Protein AF-A0A9E7R1X6-F1 (afdb_monomer_lite)

Structure (mmCIF, N/CA/C/O backbone):
data_AF-A0A9E7R1X6-F1
#
_entry.id   AF-A0A9E7R1X6-F1
#
loop_
_atom_site.group_PDB
_atom_site.id
_atom_site.type_symbol
_atom_site.label_atom_id
_atom_site.label_alt_id
_atom_site.label_comp_id
_atom_site.label_asym_id
_atom_site.label_entity_id
_atom_site.label_seq_id
_atom_site.pdbx_PDB_ins_code
_atom_site.Cartn_x
_atom_site.Cartn_y
_atom_site.Cartn_z
_atom_site.occupancy
_atom_site.B_iso_or_equiv
_atom_site.auth_seq_id
_atom_site.auth_comp_id
_atom_site.auth_asym_id
_atom_site.auth_atom_id
_atom_site.pdbx_PDB_model_num
ATOM 1 N N . MET A 1 1 ? 17.448 16.019 35.636 1.00 42.56 1 MET A N 1
ATOM 2 C CA . MET A 1 1 ? 16.661 14.858 35.152 1.00 42.56 1 MET A CA 1
ATOM 3 C C . MET A 1 1 ? 15.229 15.366 34.981 1.00 42.56 1 MET A C 1
ATOM 5 O O . MET A 1 1 ? 14.780 16.022 35.901 1.00 42.56 1 MET A O 1
ATOM 9 N N . ALA A 1 2 ? 14.480 15.261 33.888 1.00 46.19 2 ALA A N 1
ATOM 10 C CA . ALA A 1 2 ? 14.533 14.457 32.678 1.00 46.19 2 ALA A CA 1
ATOM 11 C C . ALA A 1 2 ? 14.135 15.341 31.476 1.00 46.19 2 ALA A C 1
ATOM 13 O O . ALA A 1 2 ? 13.378 16.299 31.631 1.00 46.19 2 ALA A O 1
ATOM 14 N N . ALA A 1 3 ? 14.678 15.041 30.297 1.00 46.66 3 ALA A N 1
ATOM 15 C CA . ALA A 1 3 ? 14.325 15.724 29.061 1.00 46.66 3 ALA A CA 1
ATOM 16 C C . ALA A 1 3 ? 12.836 15.511 28.758 1.00 46.66 3 ALA A C 1
ATOM 18 O O . ALA A 1 3 ? 12.347 14.381 28.807 1.00 46.66 3 ALA A O 1
ATOM 19 N N . ALA A 1 4 ? 12.126 16.596 28.448 1.00 50.56 4 ALA A N 1
ATOM 20 C CA . ALA A 1 4 ? 10.794 16.530 27.876 1.00 50.56 4 ALA A CA 1
ATOM 21 C C . ALA A 1 4 ? 10.878 15.697 26.589 1.00 50.56 4 ALA A C 1
ATOM 23 O O . ALA A 1 4 ? 11.443 16.143 25.590 1.00 50.56 4 ALA A O 1
ATOM 24 N N . ASN A 1 5 ? 10.358 14.469 26.635 1.00 56.34 5 ASN A N 1
ATOM 25 C CA . ASN A 1 5 ? 10.102 13.659 25.452 1.00 56.34 5 ASN A CA 1
ATOM 26 C C . ASN A 1 5 ? 9.007 14.374 24.664 1.00 56.34 5 ASN A C 1
ATOM 28 O O . ASN A 1 5 ? 7.821 14.154 24.883 1.00 56.34 5 ASN A O 1
ATOM 32 N N . ASN A 1 6 ? 9.411 15.312 23.815 1.00 55.50 6 ASN A N 1
ATOM 33 C CA . ASN A 1 6 ? 8.543 15.924 22.833 1.00 55.50 6 ASN A CA 1
ATOM 34 C C . ASN A 1 6 ? 8.491 14.937 21.653 1.00 55.50 6 ASN A C 1
ATOM 36 O O . ASN A 1 6 ? 9.478 14.853 20.921 1.00 55.50 6 ASN A O 1
ATOM 40 N N . PRO A 1 7 ? 7.400 14.171 21.450 1.00 60.16 7 PRO A N 1
ATOM 41 C CA . PRO A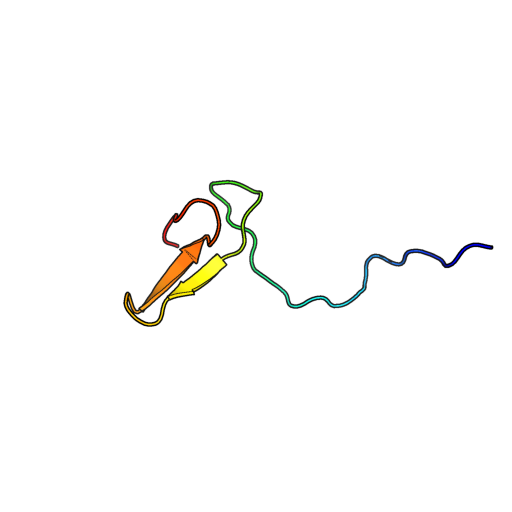 1 7 ? 7.312 13.178 20.374 1.00 60.16 7 PRO A CA 1
ATOM 42 C C . PRO A 1 7 ? 7.325 13.813 18.972 1.00 60.16 7 PRO A C 1
ATOM 44 O O . PRO A 1 7 ? 7.298 13.109 17.973 1.00 60.16 7 PRO A O 1
ATOM 47 N N . SER A 1 8 ? 7.434 15.142 18.885 1.00 56.38 8 SER A N 1
ATOM 48 C CA . SER A 1 8 ? 7.597 15.922 17.656 1.00 56.38 8 SER A CA 1
ATOM 49 C C . SER A 1 8 ? 8.983 15.782 17.005 1.00 56.38 8 SER A C 1
ATOM 51 O O . SER A 1 8 ? 9.384 16.640 16.214 1.00 56.38 8 SER A O 1
ATOM 53 N N . VAL A 1 9 ? 9.737 14.726 17.330 1.00 55.25 9 VAL A N 1
ATOM 54 C CA . VAL A 1 9 ? 10.927 14.352 16.566 1.00 55.25 9 VAL A CA 1
ATOM 55 C C . VAL A 1 9 ? 10.428 14.001 15.170 1.00 55.25 9 VAL A C 1
ATOM 57 O O . VAL A 1 9 ? 9.717 13.020 14.980 1.00 55.25 9 VAL A O 1
ATOM 60 N N . ARG A 1 10 ? 10.736 14.864 14.201 1.00 63.94 10 ARG A N 1
ATOM 61 C CA . ARG A 1 10 ? 10.454 14.670 12.778 1.00 63.94 10 ARG A CA 1
ATOM 62 C C . ARG A 1 10 ? 11.269 13.483 12.261 1.00 63.94 10 ARG A C 1
ATOM 64 O O . ARG A 1 10 ? 12.278 13.661 11.587 1.00 63.94 10 ARG A O 1
ATOM 71 N N . SER A 1 11 ? 10.866 12.278 12.622 1.00 54.69 11 SER A N 1
ATOM 72 C CA . SER A 1 11 ? 11.317 11.053 11.979 1.00 54.69 11 SER A CA 1
ATOM 73 C C . SER A 1 11 ? 10.591 10.967 10.641 1.00 54.69 11 SER A C 1
ATOM 75 O O . SER A 1 11 ? 9.432 11.374 10.564 1.00 54.69 11 SER A O 1
ATOM 77 N N . ALA A 1 12 ? 11.284 10.541 9.582 1.00 58.72 12 ALA A N 1
ATOM 78 C CA . ALA A 1 12 ? 10.728 10.402 8.236 1.00 58.72 12 ALA A CA 1
ATOM 79 C C . ALA A 1 12 ? 9.262 9.938 8.287 1.00 58.72 12 ALA A C 1
ATOM 81 O O . ALA A 1 12 ? 8.957 8.972 8.987 1.00 58.72 12 ALA A O 1
ATOM 82 N N . SER A 1 13 ? 8.362 10.668 7.617 1.00 57.91 13 SER A N 1
ATOM 83 C CA . SER A 1 13 ? 6.934 10.347 7.552 1.00 57.91 13 SER A CA 1
ATOM 84 C C . SER A 1 13 ? 6.744 9.069 6.742 1.00 57.91 13 SER A C 1
ATOM 86 O O . SER A 1 13 ? 6.378 9.097 5.573 1.00 57.91 13 SER A O 1
ATOM 88 N N . TYR A 1 14 ? 7.071 7.944 7.358 1.00 69.06 14 TYR A N 1
ATOM 89 C CA . TYR A 1 14 ? 6.768 6.626 6.859 1.00 69.06 14 TYR A CA 1
ATOM 90 C C . TYR A 1 14 ? 5.262 6.440 6.995 1.00 69.06 14 TYR A C 1
ATOM 92 O O . TYR A 1 14 ? 4.719 6.517 8.099 1.00 69.06 14 TYR A O 1
ATOM 100 N N . ALA A 1 15 ? 4.577 6.288 5.860 1.00 78.62 15 ALA A N 1
ATOM 101 C CA . ALA A 1 15 ? 3.152 6.015 5.872 1.00 78.62 15 ALA A CA 1
ATOM 102 C C . ALA A 1 15 ? 2.932 4.666 6.581 1.00 78.62 15 ALA A C 1
ATOM 104 O O . ALA A 1 15 ? 3.576 3.678 6.204 1.00 78.62 15 ALA A O 1
ATOM 105 N N . PRO A 1 16 ? 2.087 4.613 7.624 1.00 82.31 16 PRO A N 1
ATOM 106 C CA . PRO A 1 16 ? 1.765 3.355 8.274 1.00 82.31 16 PRO A CA 1
ATOM 107 C C . PRO A 1 16 ? 0.995 2.464 7.297 1.00 82.31 16 PRO A C 1
ATOM 109 O O . PRO 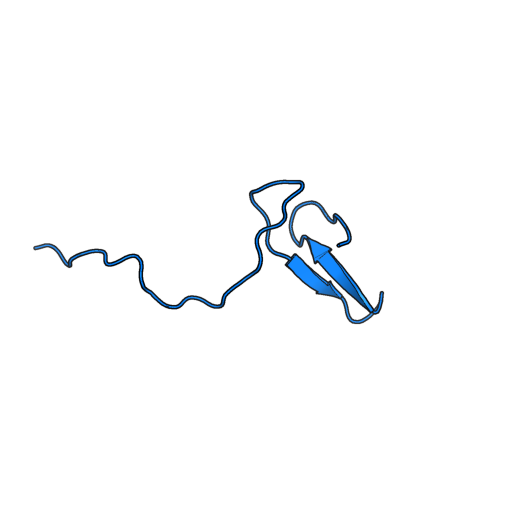A 1 16 ? 0.208 2.947 6.483 1.00 82.31 16 PRO A O 1
ATOM 112 N N . CYS A 1 17 ? 1.212 1.157 7.372 1.00 87.88 17 CYS A N 1
ATOM 113 C CA . CYS A 1 17 ? 0.394 0.205 6.635 1.00 87.88 17 CYS A CA 1
ATOM 114 C C . CYS A 1 17 ? -0.962 0.048 7.327 1.00 87.88 17 CYS A C 1
ATOM 116 O O . CYS A 1 17 ? -1.021 -0.355 8.487 1.00 87.88 17 CYS A O 1
ATOM 118 N N . TYR A 1 18 ? -2.051 0.334 6.613 1.00 84.75 18 TYR A N 1
ATOM 119 C CA . TYR A 1 18 ? -3.405 0.242 7.162 1.00 84.75 18 TYR A CA 1
ATOM 120 C C . TY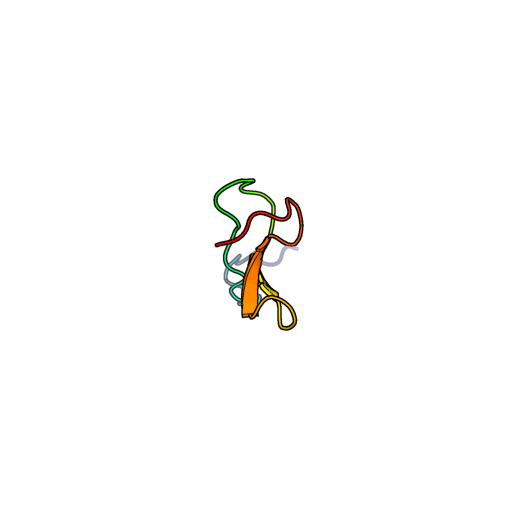R A 1 18 ? -3.898 -1.200 7.360 1.00 84.75 18 TYR A C 1
ATOM 122 O O . TYR A 1 18 ? -4.780 -1.413 8.190 1.00 84.75 18 TYR A O 1
ATOM 130 N N . ASP A 1 19 ? -3.312 -2.184 6.669 1.00 86.81 19 ASP A N 1
ATOM 131 C CA . ASP A 1 19 ? -3.671 -3.598 6.835 1.00 86.81 19 ASP A CA 1
ATOM 132 C C . ASP A 1 19 ? -3.170 -4.176 8.159 1.00 86.81 19 ASP A C 1
ATOM 134 O O . ASP A 1 19 ? -3.936 -4.782 8.905 1.00 86.81 19 ASP A O 1
ATOM 138 N N . CYS A 1 20 ? -1.885 -3.987 8.478 1.00 87.25 20 CYS A N 1
ATOM 139 C CA . CYS A 1 20 ? -1.299 -4.547 9.699 1.00 87.25 20 CYS A CA 1
ATOM 140 C C . CYS A 1 20 ? -1.159 -3.543 10.849 1.00 87.25 20 CYS A C 1
ATOM 142 O O . CYS A 1 20 ? -0.891 -3.967 11.966 1.00 87.25 20 CYS A O 1
ATOM 144 N N . ASN A 1 21 ? -1.321 -2.235 10.609 1.00 81.31 21 ASN A N 1
ATOM 145 C CA . ASN A 1 21 ? -1.143 -1.134 11.579 1.00 81.31 21 ASN A CA 1
ATOM 146 C C . ASN A 1 21 ? 0.210 -1.096 12.321 1.00 81.31 21 ASN A C 1
ATOM 148 O O . ASN A 1 21 ? 0.411 -0.265 13.203 1.00 81.31 21 ASN A O 1
ATOM 152 N N . GLU A 1 22 ? 1.144 -1.964 11.948 1.00 81.56 22 GLU A N 1
ATOM 153 C CA . GLU A 1 22 ? 2.455 -2.115 12.580 1.00 81.56 22 GLU A CA 1
ATOM 154 C C . GLU A 1 22 ? 3.585 -1.768 11.600 1.00 81.56 22 GLU A C 1
ATOM 156 O O . GLU A 1 22 ? 4.622 -1.231 11.985 1.00 81.56 22 GLU A O 1
ATOM 161 N N . GLY A 1 23 ? 3.362 -2.025 10.308 1.00 85.44 23 GLY A N 1
ATOM 162 C CA . GLY A 1 23 ? 4.362 -1.858 9.267 1.00 85.44 23 GLY A CA 1
ATOM 163 C C . GLY A 1 23 ? 4.407 -0.478 8.626 1.00 85.44 23 GLY A C 1
ATOM 164 O O . GLY A 1 23 ? 3.562 0.391 8.833 1.00 85.44 23 GLY A O 1
ATOM 165 N N . THR A 1 24 ? 5.421 -0.308 7.787 1.00 87.12 24 THR A N 1
ATOM 166 C CA . THR A 1 24 ? 5.665 0.898 6.998 1.00 87.12 24 THR A CA 1
ATOM 167 C C . THR A 1 24 ? 5.514 0.599 5.517 1.00 87.12 24 THR A C 1
ATOM 169 O O . THR A 1 24 ? 6.044 -0.396 5.018 1.00 87.12 24 THR A O 1
ATOM 172 N N . VAL A 1 25 ? 4.829 1.495 4.818 1.00 88.19 25 VAL A N 1
ATOM 173 C CA . VAL A 1 25 ? 4.684 1.471 3.366 1.00 88.19 25 VAL A CA 1
ATOM 174 C C . VAL A 1 25 ? 5.961 2.010 2.728 1.00 88.19 25 VAL A C 1
ATOM 176 O O . VAL A 1 25 ? 6.422 3.107 3.052 1.00 88.19 25 VAL A O 1
ATOM 179 N N . VAL A 1 26 ? 6.534 1.228 1.820 1.00 89.31 26 VAL A N 1
ATOM 180 C CA . VAL A 1 26 ? 7.730 1.565 1.048 1.00 89.31 26 VAL A CA 1
ATOM 181 C C . VAL A 1 26 ? 7.448 1.414 -0.443 1.00 89.31 26 VAL A C 1
ATOM 183 O O . VAL A 1 26 ? 6.660 0.565 -0.850 1.00 89.31 26 VAL A O 1
ATOM 186 N N . TRP A 1 27 ? 8.100 2.234 -1.265 1.00 89.31 27 TRP A N 1
ATOM 187 C CA . TRP A 1 27 ? 8.022 2.104 -2.718 1.00 89.31 27 TRP A CA 1
ATOM 188 C C . TRP A 1 27 ? 8.878 0.926 -3.197 1.00 89.31 27 TRP A C 1
ATOM 190 O O . TRP A 1 27 ? 10.077 0.869 -2.915 1.00 89.31 27 TRP A O 1
ATOM 200 N N . ASP A 1 28 ? 8.269 0.002 -3.932 1.00 88.81 28 ASP A N 1
ATOM 201 C CA . ASP A 1 28 ? 8.925 -1.121 -4.587 1.00 88.81 28 ASP A CA 1
ATOM 202 C C . ASP A 1 28 ? 9.260 -0.756 -6.038 1.00 88.81 28 ASP A C 1
ATOM 204 O O . ASP A 1 28 ? 8.380 -0.538 -6.870 1.00 88.81 28 ASP A O 1
ATOM 208 N N . HIS A 1 29 ? 10.554 -0.674 -6.354 1.00 88.94 29 HIS A N 1
ATOM 209 C CA . HIS A 1 29 ? 11.007 -0.295 -7.695 1.00 88.94 29 HIS A CA 1
ATOM 210 C C . HIS A 1 29 ? 10.786 -1.389 -8.745 1.00 88.94 29 HIS A C 1
ATOM 212 O O . HIS A 1 29 ? 10.642 -1.062 -9.920 1.00 88.94 29 HIS A O 1
ATOM 218 N N . GLU A 1 30 ? 10.765 -2.661 -8.343 1.00 89.62 30 GLU A N 1
ATOM 219 C CA . GLU A 1 30 ? 10.592 -3.789 -9.265 1.00 89.62 30 GLU A CA 1
ATOM 220 C C . GLU A 1 30 ? 9.138 -3.883 -9.738 1.00 89.62 30 GLU A C 1
ATOM 222 O O . GLU A 1 30 ? 8.864 -3.982 -10.934 1.00 89.62 30 GLU A O 1
ATOM 227 N N . SER A 1 31 ? 8.209 -3.767 -8.794 1.00 87.75 31 SER A N 1
ATOM 228 C CA . SER A 1 31 ? 6.767 -3.851 -9.023 1.00 87.75 31 SER A CA 1
ATOM 229 C C . SER A 1 31 ? 6.145 -2.494 -9.360 1.00 87.75 31 SER A C 1
ATOM 231 O O . SER A 1 31 ? 4.981 -2.437 -9.744 1.00 87.75 31 SER A O 1
ATOM 233 N N . GLN A 1 32 ? 6.915 -1.404 -9.236 1.00 91.75 32 GLN A N 1
ATOM 234 C CA . GLN A 1 32 ? 6.462 -0.019 -9.422 1.00 91.75 32 GLN A CA 1
ATOM 235 C C . GLN A 1 32 ? 5.197 0.296 -8.605 1.00 91.75 32 GLN A C 1
ATOM 237 O O . GLN A 1 32 ?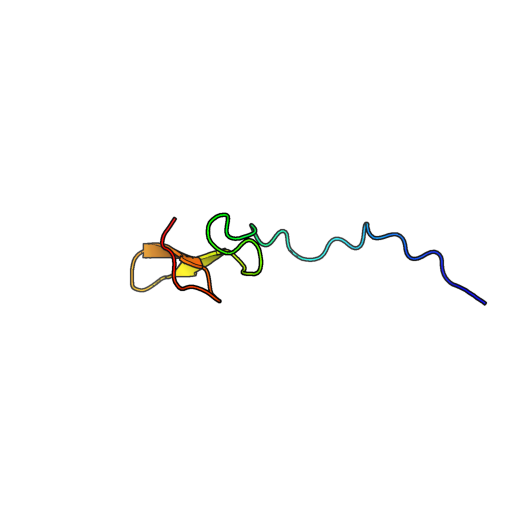 4.299 0.994 -9.076 1.00 91.75 32 GLN A O 1
ATOM 242 N N . THR A 1 33 ? 5.123 -0.240 -7.386 1.00 89.94 33 THR A N 1
ATOM 243 C CA . THR A 1 33 ? 3.985 -0.076 -6.476 1.00 89.94 33 THR A CA 1
ATOM 244 C C . THR A 1 33 ? 4.462 0.212 -5.060 1.00 89.94 33 THR A C 1
ATOM 246 O O . THR A 1 33 ? 5.622 -0.023 -4.724 1.00 89.94 33 THR A O 1
ATOM 249 N N . SER A 1 34 ? 3.578 0.720 -4.210 1.00 88.69 34 SER A N 1
ATOM 250 C CA . SER A 1 34 ? 3.859 0.826 -2.781 1.00 88.69 34 SER A CA 1
ATOM 251 C C . SER A 1 34 ? 3.462 -0.470 -2.088 1.00 88.69 34 SER A C 1
ATOM 253 O O . SER A 1 34 ? 2.369 -0.971 -2.314 1.00 88.69 34 SER A O 1
ATOM 255 N N . ARG A 1 35 ? 4.322 -1.001 -1.218 1.00 90.12 35 ARG A N 1
ATOM 256 C CA . ARG A 1 35 ? 3.999 -2.176 -0.402 1.00 90.12 35 ARG A CA 1
ATOM 257 C C . ARG A 1 35 ? 4.435 -2.017 1.040 1.00 90.12 35 ARG A C 1
ATOM 259 O O . ARG A 1 35 ? 5.398 -1.316 1.350 1.00 90.12 35 ARG A O 1
ATOM 266 N N . CYS A 1 36 ? 3.748 -2.695 1.941 1.00 91.94 36 CYS A N 1
ATOM 267 C CA . CYS A 1 36 ? 4.153 -2.784 3.331 1.00 91.94 36 CYS A CA 1
ATOM 268 C C . CYS A 1 36 ? 5.396 -3.663 3.478 1.00 91.94 36 CYS A C 1
ATOM 270 O O . CYS A 1 36 ? 5.421 -4.801 3.014 1.00 91.94 36 CYS A O 1
ATOM 272 N N . ARG A 1 37 ? 6.407 -3.168 4.196 1.00 86.50 37 ARG A N 1
ATOM 273 C CA . ARG A 1 37 ? 7.622 -3.935 4.497 1.00 86.50 37 ARG A CA 1
ATOM 274 C C . ARG A 1 37 ? 7.377 -5.137 5.420 1.00 86.50 37 ARG A C 1
ATOM 276 O O . ARG A 1 37 ? 8.095 -6.122 5.304 1.00 86.50 37 ARG A O 1
ATOM 283 N N . GLU A 1 38 ? 6.390 -5.052 6.311 1.00 89.25 38 GLU A N 1
ATOM 284 C CA . GLU A 1 38 ? 6.152 -6.079 7.337 1.00 89.25 38 GLU A CA 1
ATOM 285 C C . GLU A 1 38 ? 5.181 -7.164 6.859 1.00 89.25 38 GLU A C 1
ATOM 287 O O . GLU A 1 38 ? 5.504 -8.346 6.901 1.00 89.25 38 GLU A O 1
ATOM 292 N N . CYS A 1 39 ? 3.993 -6.781 6.377 1.00 90.19 39 CYS A N 1
ATOM 293 C CA . CYS A 1 39 ? 2.970 -7.746 5.954 1.00 90.19 39 CYS A CA 1
ATOM 294 C C . CYS A 1 39 ? 2.954 -8.020 4.445 1.00 90.19 39 CYS A C 1
ATOM 296 O O . CYS A 1 39 ? 2.252 -8.928 4.010 1.00 90.19 39 CYS A O 1
ATOM 298 N N . GLY A 1 40 ? 3.692 -7.243 3.644 1.00 86.62 40 GLY A N 1
ATOM 299 C CA . GLY A 1 40 ? 3.723 -7.396 2.189 1.00 86.62 40 GLY A CA 1
ATOM 300 C C . GLY A 1 40 ? 2.469 -6.913 1.456 1.00 8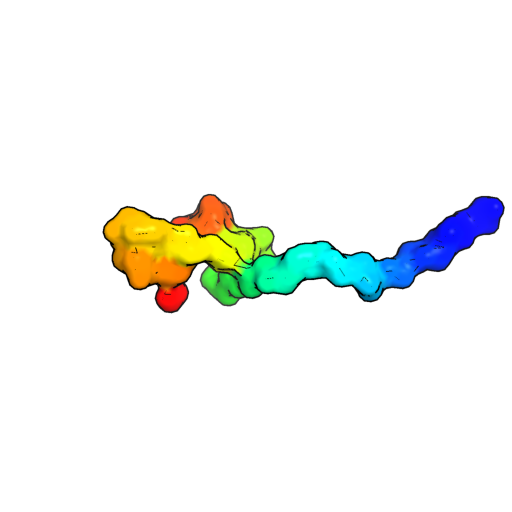6.62 40 GLY A C 1
ATOM 301 O O . GLY A 1 40 ? 2.377 -7.155 0.262 1.00 86.62 40 GLY A O 1
ATOM 302 N N . SER A 1 41 ? 1.523 -6.253 2.137 1.00 86.94 41 SER A N 1
ATOM 303 C CA . SER A 1 41 ? 0.311 -5.719 1.498 1.00 86.94 41 SER A CA 1
ATOM 304 C C . SER A 1 41 ? 0.661 -4.623 0.490 1.00 86.94 41 SER A C 1
ATOM 306 O O . SER A 1 41 ? 1.394 -3.693 0.838 1.00 86.94 41 SER A O 1
ATOM 308 N N . ASP A 1 42 ? 0.151 -4.737 -0.733 1.00 84.38 42 ASP A N 1
ATOM 309 C CA . ASP A 1 42 ? 0.268 -3.723 -1.781 1.00 84.38 42 ASP A CA 1
ATOM 310 C C . ASP A 1 42 ? -0.773 -2.608 -1.570 1.00 84.38 42 ASP A C 1
ATOM 312 O O . ASP A 1 42 ? -1.889 -2.872 -1.119 1.00 84.38 42 ASP A O 1
ATOM 316 N N . LEU A 1 43 ? -0.404 -1.363 -1.885 1.00 73.06 43 LEU A N 1
ATOM 317 C CA . LEU A 1 43 ? -1.197 -0.147 -1.650 1.00 73.06 43 LEU A CA 1
ATOM 318 C C . LEU A 1 43 ? -1.562 0.585 -2.941 1.00 73.06 43 LEU A C 1
ATOM 320 O O . LEU A 1 43 ? -0.663 0.740 -3.800 1.00 73.06 43 LEU A O 1
#

Sequence (43 aa):
MAAANNPSVRSASYAPCYDCNEGTVVWDHESQTSRCRECGSDL

Secondary structure (DSSP, 8-state):
------S------PPBPTTTSSSBEEEETTTTEEEETTT--B-

Organism: NCBI:txid1364945

Radius of gyration: 14.29 Å; chains: 1; bounding box: 20×24×45 Å

Foldseek 3Di:
DDDPPP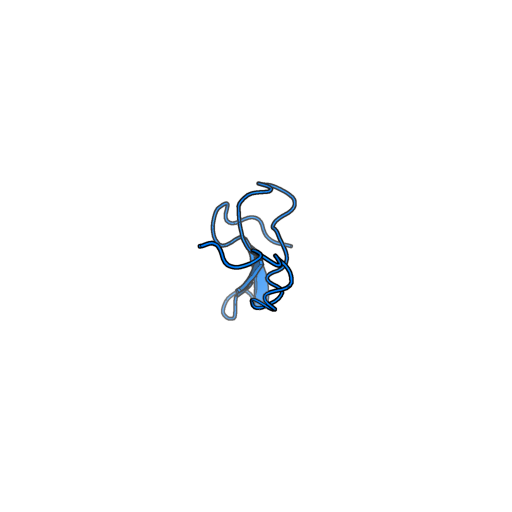VPPCDPPFPADPVVSPFGWDQDPVVRFIATPPPRHTD

pLDDT: mean 76.47, std 15.59, range [42.56, 91.94]